Protein AF-A0A5C6NAR0-F1 (afdb_monomer)

Organism: NCBI:txid433684

Structure (mmCIF, N/CA/C/O backbone):
data_AF-A0A5C6NAR0-F1
#
_entry.id   AF-A0A5C6NAR0-F1
#
loop_
_atom_site.group_PDB
_atom_site.id
_atom_site.type_symbol
_atom_site.label_atom_id
_atom_site.label_alt_id
_atom_site.label_comp_id
_atom_site.label_asym_id
_atom_site.label_entity_id
_atom_site.label_seq_id
_atom_site.pdbx_PDB_ins_code
_atom_site.Cartn_x
_atom_site.Cartn_y
_atom_site.Cartn_z
_atom_site.occupancy
_atom_site.B_iso_or_equiv
_atom_site.auth_seq_id
_atom_site.auth_comp_id
_atom_site.auth_asym_id
_atom_site.auth_atom_id
_atom_site.pdbx_PDB_model_num
ATOM 1 N N . MET A 1 1 ? 21.795 -53.245 -82.144 1.00 38.12 1 MET A N 1
ATOM 2 C CA . MET A 1 1 ? 23.216 -53.017 -81.795 1.00 38.12 1 MET A CA 1
ATOM 3 C C . MET A 1 1 ? 23.321 -51.611 -81.223 1.00 38.12 1 MET A C 1
ATOM 5 O O . MET A 1 1 ? 22.926 -50.679 -81.897 1.00 38.12 1 MET A O 1
ATOM 9 N N . LEU A 1 2 ? 23.440 -51.500 -79.900 1.00 40.00 2 LEU A N 1
ATOM 10 C CA . LEU A 1 2 ? 24.690 -51.171 -79.191 1.00 40.00 2 LEU A CA 1
ATOM 11 C C . LEU A 1 2 ? 25.075 -49.679 -79.277 1.00 40.00 2 LEU A C 1
ATOM 13 O O . LEU A 1 2 ? 25.770 -49.249 -80.183 1.00 40.00 2 LEU A O 1
ATOM 17 N N . SER A 1 3 ? 24.548 -48.929 -78.308 1.00 35.56 3 SER A N 1
ATOM 18 C CA . SER A 1 3 ? 25.250 -48.131 -77.287 1.00 35.56 3 SER A CA 1
ATOM 19 C C . SER A 1 3 ? 26.591 -47.425 -77.583 1.00 35.56 3 SER A C 1
ATOM 21 O O . SER A 1 3 ? 27.567 -48.074 -77.941 1.00 35.56 3 SER A O 1
ATOM 23 N N . ARG A 1 4 ? 26.653 -46.175 -77.071 1.00 48.38 4 ARG A N 1
ATOM 24 C CA . ARG A 1 4 ? 27.818 -45.337 -76.666 1.00 48.38 4 ARG A CA 1
ATOM 25 C C . ARG A 1 4 ? 28.479 -44.569 -77.826 1.00 48.38 4 ARG A C 1
ATOM 27 O O . ARG A 1 4 ? 28.710 -45.122 -78.883 1.00 48.38 4 ARG A O 1
ATOM 34 N N . ILE A 1 5 ? 28.760 -43.268 -77.694 1.00 48.41 5 ILE A N 1
ATOM 35 C CA . ILE A 1 5 ? 29.792 -42.701 -76.806 1.00 48.41 5 ILE A CA 1
ATOM 36 C C . ILE A 1 5 ? 29.434 -41.271 -76.350 1.00 48.41 5 ILE A C 1
ATOM 38 O O . ILE A 1 5 ? 28.996 -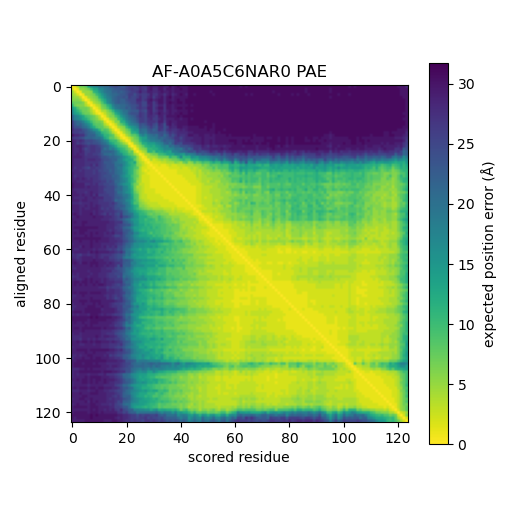40.434 -77.133 1.00 48.41 5 ILE A O 1
ATOM 42 N N . VAL A 1 6 ? 29.673 -41.026 -75.059 1.00 48.06 6 VAL A N 1
ATOM 43 C CA . VAL A 1 6 ? 29.753 -39.727 -74.374 1.00 48.06 6 VAL A CA 1
ATOM 44 C C . VAL A 1 6 ? 31.215 -39.281 -74.360 1.00 48.06 6 VAL A C 1
ATOM 46 O O . VAL A 1 6 ? 32.054 -40.070 -73.933 1.00 48.06 6 VAL A O 1
ATOM 49 N N . GLN A 1 7 ? 31.494 -38.029 -74.738 1.00 43.25 7 GLN A N 1
ATOM 50 C CA . GLN A 1 7 ? 32.606 -37.178 -74.263 1.00 43.25 7 GLN A CA 1
ATOM 51 C C . GLN A 1 7 ? 32.533 -35.843 -75.023 1.00 43.25 7 GLN A C 1
ATOM 53 O O . GLN A 1 7 ? 32.406 -35.854 -76.237 1.00 43.25 7 GLN A O 1
ATOM 58 N N . GLY A 1 8 ? 32.580 -34.655 -74.430 1.00 37.16 8 GLY A N 1
ATOM 59 C CA . GLY A 1 8 ? 32.756 -34.203 -73.054 1.00 37.16 8 GLY A CA 1
ATOM 60 C C . GLY A 1 8 ? 32.740 -32.663 -73.056 1.00 37.16 8 GLY A C 1
ATOM 61 O O . GLY A 1 8 ? 32.596 -32.074 -74.123 1.00 37.16 8 GLY A O 1
ATOM 62 N N . ALA A 1 9 ? 32.882 -32.046 -71.877 1.00 35.12 9 ALA A N 1
ATOM 63 C CA . ALA A 1 9 ? 33.539 -30.752 -71.612 1.00 35.12 9 ALA A CA 1
ATOM 64 C C . ALA A 1 9 ? 32.887 -30.021 -70.424 1.00 35.12 9 ALA A C 1
ATOM 66 O O . ALA A 1 9 ? 31.751 -29.569 -70.510 1.00 35.12 9 ALA A O 1
ATOM 67 N N . GLY A 1 10 ? 33.682 -29.827 -69.368 1.00 40.62 10 GLY A N 1
ATOM 68 C CA . GLY A 1 10 ? 33.624 -28.622 -68.539 1.00 40.62 10 GLY A CA 1
ATOM 69 C C . GLY 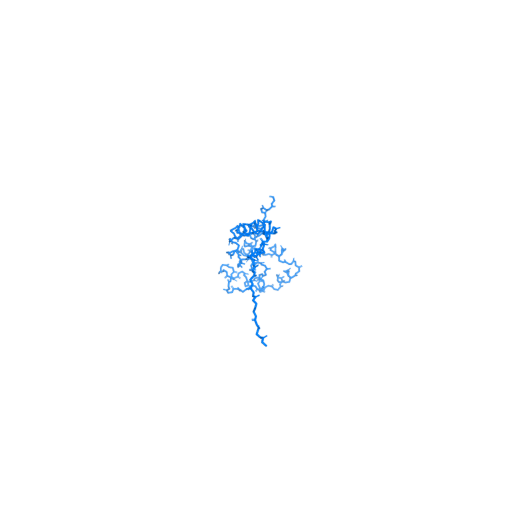A 1 10 ? 32.788 -28.694 -67.256 1.00 40.62 10 GLY A C 1
ATOM 70 O O . GLY A 1 10 ? 31.588 -28.942 -67.324 1.00 40.62 10 GLY A O 1
ATOM 71 N N . PRO A 1 11 ? 33.387 -28.422 -66.080 1.00 45.03 11 PRO A N 1
ATOM 72 C CA . PRO A 1 11 ? 32.651 -28.262 -64.837 1.00 45.03 11 PRO A CA 1
ATOM 73 C C . PRO A 1 11 ? 32.019 -26.868 -64.829 1.00 45.03 11 PRO A C 1
ATOM 75 O O . PRO A 1 11 ? 32.714 -25.883 -65.065 1.00 45.03 11 PRO A O 1
ATOM 78 N N . ASN A 1 12 ? 30.729 -26.758 -64.522 1.00 38.03 12 ASN A N 1
ATOM 79 C CA . ASN A 1 12 ? 30.177 -25.474 -64.106 1.00 38.03 12 ASN A CA 1
ATOM 80 C C . ASN A 1 12 ? 29.617 -25.625 -62.697 1.00 38.03 12 ASN A C 1
ATOM 82 O O . ASN A 1 12 ? 28.467 -25.996 -62.475 1.00 38.03 12 ASN A O 1
ATOM 86 N N . VAL A 1 13 ? 30.518 -25.408 -61.742 1.00 49.94 13 VAL A N 1
ATOM 87 C CA . VAL A 1 13 ? 30.183 -25.106 -60.357 1.00 49.94 13 VAL A CA 1
ATOM 88 C C . VAL A 1 13 ? 29.554 -23.719 -60.385 1.00 49.94 13 VAL A C 1
ATOM 90 O O . VAL A 1 13 ? 30.247 -22.714 -60.247 1.00 49.94 13 VAL A O 1
ATOM 93 N N . GLU A 1 14 ? 28.241 -23.646 -60.593 1.00 40.50 14 GLU A N 1
ATOM 94 C CA . GLU A 1 14 ? 27.509 -22.441 -60.222 1.00 40.50 14 GLU A CA 1
ATOM 95 C C . GLU A 1 14 ? 27.389 -22.455 -58.697 1.00 40.50 14 GLU A C 1
ATOM 97 O O . GLU A 1 14 ? 26.465 -23.005 -58.097 1.00 40.50 14 GLU A O 1
ATOM 102 N N . ALA A 1 15 ? 28.419 -21.899 -58.060 1.00 42.53 15 ALA A N 1
ATOM 103 C CA . ALA A 1 15 ? 28.358 -21.462 -56.684 1.00 42.53 15 ALA A CA 1
ATOM 104 C C . ALA A 1 15 ? 27.235 -20.424 -56.601 1.00 42.53 15 ALA A C 1
ATOM 106 O O . ALA A 1 15 ? 27.426 -19.250 -56.922 1.00 42.53 15 ALA A O 1
ATOM 107 N N . GLY A 1 16 ? 26.050 -20.884 -56.199 1.00 43.31 16 GLY A N 1
ATOM 108 C CA . GLY A 1 16 ? 24.954 -20.033 -55.776 1.00 43.31 16 GLY A CA 1
ATOM 109 C C . GLY A 1 16 ? 25.456 -19.156 -54.642 1.00 43.31 16 GLY A C 1
ATOM 110 O O . GLY A 1 16 ? 25.534 -19.577 -53.491 1.00 43.31 16 GLY A O 1
ATOM 111 N N . HIS A 1 17 ? 25.865 -17.952 -55.021 1.00 44.09 17 HIS A N 1
ATOM 112 C CA . HIS A 1 17 ? 26.236 -16.844 -54.172 1.00 44.09 17 HIS A CA 1
ATOM 113 C C . HIS A 1 17 ? 25.198 -16.726 -53.053 1.00 44.09 17 HIS A C 1
ATOM 115 O O . HIS A 1 17 ? 24.074 -16.273 -53.284 1.00 44.09 17 HIS A O 1
ATOM 121 N N . ILE A 1 18 ? 25.561 -17.161 -51.840 1.00 57.88 18 ILE A N 1
ATOM 122 C CA . ILE A 1 18 ? 24.812 -16.817 -50.636 1.00 57.88 18 ILE A CA 1
ATOM 123 C C . ILE A 1 18 ? 24.910 -15.300 -50.550 1.00 57.88 18 ILE A C 1
ATOM 125 O O . ILE A 1 18 ? 25.921 -14.750 -50.116 1.00 57.88 18 ILE A O 1
ATOM 129 N N . ARG A 1 19 ? 23.872 -14.623 -51.047 1.00 46.16 19 ARG A N 1
ATOM 130 C CA . ARG A 1 19 ? 23.691 -13.190 -50.855 1.00 46.16 19 ARG A CA 1
ATOM 131 C C . ARG A 1 19 ? 23.813 -12.961 -49.351 1.00 46.16 19 ARG A C 1
ATOM 133 O O . ARG A 1 19 ? 23.020 -13.551 -48.612 1.00 46.16 19 ARG A O 1
ATOM 140 N N . PRO A 1 20 ? 24.773 -12.156 -48.870 1.00 48.16 20 PRO A N 1
ATOM 141 C CA . PRO A 1 20 ? 24.780 -11.818 -47.467 1.00 48.16 20 PRO A CA 1
ATOM 142 C C . PRO A 1 20 ? 23.467 -11.089 -47.217 1.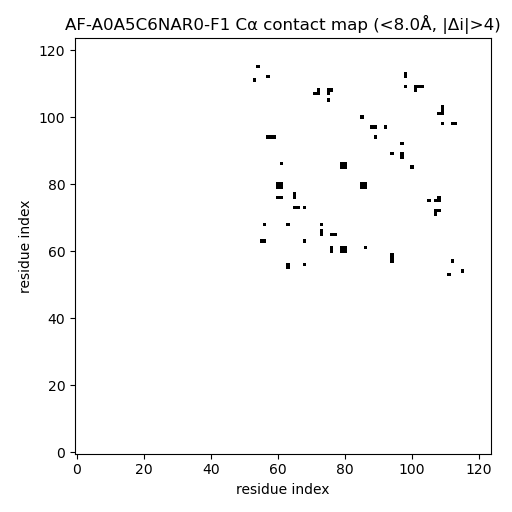00 48.16 20 PRO A C 1
ATOM 144 O O . PRO A 1 20 ? 23.106 -10.151 -47.932 1.00 48.16 20 PRO A O 1
ATOM 147 N N . THR A 1 21 ? 22.708 -11.582 -46.249 1.00 55.34 21 THR A N 1
ATOM 148 C CA . THR A 1 21 ? 21.499 -10.949 -45.743 1.00 55.34 21 THR A CA 1
ATOM 149 C C . THR A 1 21 ? 21.884 -9.574 -45.195 1.00 55.34 21 THR A C 1
ATOM 151 O O . THR A 1 21 ? 22.118 -9.405 -44.001 1.00 55.34 21 THR A O 1
ATOM 154 N N . VAL A 1 22 ? 21.959 -8.563 -46.066 1.00 55.25 22 VAL A N 1
ATOM 155 C CA . VAL A 1 22 ? 22.117 -7.144 -45.716 1.00 55.25 22 VAL A CA 1
ATOM 156 C C . VAL A 1 22 ? 20.774 -6.654 -45.178 1.00 55.25 22 VAL A C 1
ATOM 158 O O . VAL A 1 22 ? 20.091 -5.845 -45.789 1.00 55.25 22 VAL A O 1
ATOM 161 N N . ARG A 1 23 ? 20.332 -7.236 -44.062 1.00 54.66 23 ARG A N 1
ATOM 162 C CA . ARG A 1 23 ? 19.220 -6.746 -43.237 1.00 54.66 23 ARG A CA 1
ATOM 163 C C . ARG A 1 23 ? 19.368 -7.074 -41.743 1.00 54.66 23 ARG A C 1
ATOM 165 O O . ARG A 1 23 ? 18.498 -6.665 -40.988 1.00 54.66 23 ARG A O 1
ATOM 172 N N . SER A 1 24 ? 20.441 -7.731 -41.279 1.00 56.47 24 SER A N 1
ATOM 173 C CA . SER A 1 24 ? 20.597 -8.030 -39.839 1.00 56.47 24 SER A CA 1
ATOM 174 C C . SER A 1 24 ? 21.370 -6.980 -39.033 1.00 56.47 24 SER A C 1
ATOM 176 O O . SER A 1 24 ? 21.128 -6.877 -37.837 1.00 56.47 24 SER A O 1
ATOM 178 N N . LEU A 1 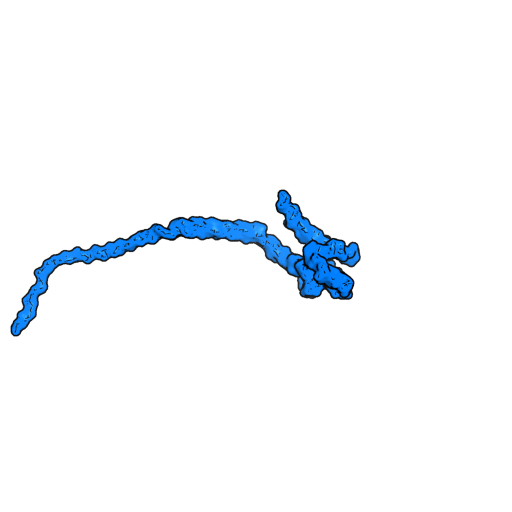25 ? 22.241 -6.168 -39.652 1.00 54.25 25 LEU A N 1
ATOM 179 C CA . LEU A 1 25 ? 23.167 -5.298 -38.904 1.00 54.25 25 LEU A CA 1
ATOM 180 C C . LEU A 1 25 ? 22.462 -4.174 -38.121 1.00 54.25 25 LEU A C 1
ATOM 182 O O . LEU A 1 25 ? 22.903 -3.781 -37.046 1.00 54.25 25 LEU A O 1
ATOM 186 N N . GLY A 1 26 ? 21.344 -3.663 -38.650 1.00 61.97 26 GLY A N 1
ATOM 187 C CA . GLY A 1 26 ? 20.535 -2.663 -37.950 1.00 61.97 26 GLY A CA 1
ATOM 188 C C . GLY A 1 26 ? 19.825 -3.266 -36.739 1.00 61.97 26 GLY A C 1
ATOM 189 O O . GLY A 1 26 ? 19.883 -2.720 -35.643 1.00 61.97 26 GLY A O 1
ATOM 190 N N . THR A 1 27 ? 19.200 -4.429 -36.922 1.00 72.62 27 THR A N 1
ATOM 191 C CA . THR A 1 27 ? 18.419 -5.115 -35.888 1.00 72.62 27 THR A CA 1
ATOM 192 C C . THR A 1 27 ? 19.290 -5.609 -34.733 1.00 72.62 27 THR A C 1
ATOM 194 O O . THR A 1 27 ? 18.855 -5.540 -33.586 1.00 72.62 27 THR A O 1
ATOM 197 N N . THR A 1 28 ? 20.527 -6.044 -35.001 1.00 81.56 28 THR A N 1
ATOM 198 C CA . THR A 1 28 ? 21.473 -6.45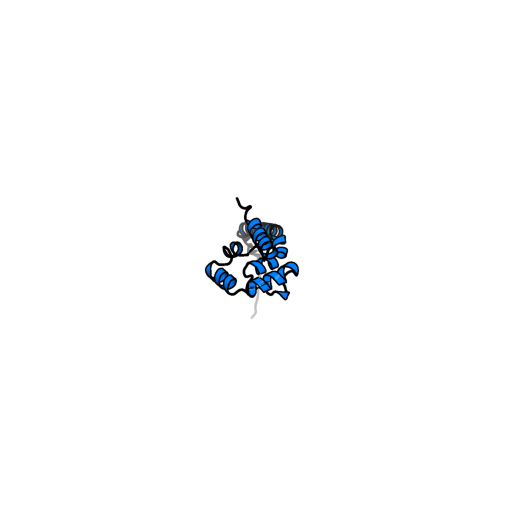9 -33.951 1.00 81.56 28 THR A CA 1
ATOM 199 C C . THR A 1 28 ? 21.910 -5.284 -33.081 1.00 81.56 28 THR A C 1
ATOM 201 O O . THR A 1 28 ? 21.878 -5.400 -31.862 1.00 81.56 28 THR A O 1
ATOM 204 N N . ALA A 1 29 ? 22.203 -4.121 -33.671 1.00 86.88 29 ALA A N 1
ATOM 205 C CA . ALA A 1 29 ? 22.583 -2.929 -32.909 1.00 86.88 29 ALA A CA 1
ATOM 206 C C . ALA A 1 29 ? 21.437 -2.398 -32.021 1.00 86.88 29 ALA A C 1
ATOM 208 O O . ALA A 1 29 ? 21.671 -1.903 -30.918 1.00 86.88 29 ALA A O 1
ATOM 209 N N . PHE A 1 30 ? 20.182 -2.496 -32.476 1.00 91.00 30 PHE A N 1
ATOM 210 C CA . PHE A 1 30 ? 19.026 -2.178 -31.629 1.00 91.00 30 PHE A CA 1
ATOM 211 C C . PHE A 1 30 ? 18.834 -3.206 -30.511 1.00 91.00 30 PHE A C 1
ATOM 213 O O . PHE A 1 30 ? 18.566 -2.811 -29.378 1.00 91.00 30 PHE A O 1
ATOM 220 N N . ALA A 1 31 ? 19.004 -4.498 -30.803 1.00 94.12 31 ALA A N 1
ATOM 221 C CA . ALA A 1 31 ? 18.925 -5.553 -29.797 1.00 94.12 31 ALA A CA 1
ATOM 222 C C . ALA A 1 31 ? 19.982 -5.366 -28.697 1.00 94.12 31 ALA A C 1
ATOM 224 O O . ALA A 1 31 ? 19.647 -5.429 -27.519 1.00 94.12 31 ALA A O 1
ATOM 225 N N . GLU A 1 32 ? 21.222 -5.033 -29.064 1.00 95.00 32 GLU A N 1
ATOM 226 C CA . GLU A 1 32 ? 22.295 -4.717 -28.112 1.00 95.00 32 GLU A CA 1
ATOM 227 C C . GLU A 1 32 ? 21.922 -3.543 -27.200 1.00 95.00 32 GLU A C 1
ATOM 229 O O . GLU A 1 32 ? 22.041 -3.641 -25.979 1.00 95.00 32 GLU A O 1
ATOM 234 N N . LYS A 1 33 ? 21.398 -2.449 -27.769 1.00 95.44 33 LYS A N 1
ATOM 235 C CA . LYS A 1 33 ? 20.941 -1.293 -26.981 1.00 95.44 33 LYS A CA 1
ATOM 236 C C . LYS A 1 33 ? 19.799 -1.648 -26.031 1.00 95.44 33 LYS A C 1
ATOM 238 O O . LYS A 1 33 ? 19.786 -1.158 -24.906 1.00 95.44 33 LYS A O 1
ATOM 243 N N . LEU A 1 34 ? 18.859 -2.493 -26.458 1.00 96.25 34 LEU A N 1
ATOM 244 C CA . LEU A 1 34 ? 17.776 -2.976 -25.597 1.00 96.25 34 LEU A CA 1
ATOM 245 C C . LEU A 1 34 ? 18.301 -3.870 -24.470 1.00 96.25 34 LEU A C 1
ATOM 247 O O . LEU A 1 34 ? 17.828 -3.744 -23.346 1.00 96.25 34 LEU A O 1
ATOM 251 N N . CYS A 1 35 ? 19.291 -4.725 -24.736 1.00 96.44 35 CYS A N 1
ATOM 252 C CA . CYS A 1 35 ? 19.922 -5.549 -23.706 1.00 96.44 35 CYS A CA 1
ATOM 253 C C . CYS A 1 35 ? 20.642 -4.697 -22.657 1.00 96.44 35 CYS A C 1
ATOM 255 O O . CYS A 1 35 ? 20.450 -4.932 -21.467 1.00 96.44 35 CYS A O 1
ATOM 257 N N . ILE A 1 36 ? 21.411 -3.690 -23.087 1.00 96.94 36 ILE A N 1
ATOM 258 C CA . ILE A 1 36 ? 22.080 -2.748 -22.176 1.00 96.94 36 ILE A CA 1
ATOM 259 C C . ILE A 1 36 ? 21.039 -1.985 -21.354 1.00 96.94 36 ILE A C 1
ATOM 261 O O . ILE A 1 36 ? 21.138 -1.910 -20.134 1.00 96.94 36 ILE A O 1
ATOM 265 N N . LEU A 1 37 ? 19.999 -1.455 -22.004 1.00 96.56 37 LEU A N 1
ATOM 266 C CA . LEU A 1 37 ? 18.930 -0.748 -21.306 1.00 96.56 37 LEU A CA 1
ATOM 267 C C . LEU A 1 37 ? 18.249 -1.650 -20.270 1.00 96.56 37 LEU A C 1
ATOM 269 O O . LEU A 1 37 ? 18.025 -1.227 -19.141 1.00 96.56 37 LEU A O 1
ATOM 273 N N . HIS A 1 38 ? 17.958 -2.897 -20.635 1.00 95.94 38 HIS A N 1
ATOM 274 C CA . HIS A 1 38 ? 17.378 -3.872 -19.722 1.00 95.94 38 HIS A CA 1
ATOM 275 C C . HIS A 1 38 ? 18.296 -4.127 -18.523 1.00 95.94 38 HIS A C 1
ATOM 277 O O . HIS A 1 38 ? 17.819 -4.069 -17.395 1.00 95.94 38 HIS A O 1
ATOM 283 N N . SER A 1 39 ? 19.598 -4.361 -18.730 1.00 96.25 39 SER A N 1
ATOM 284 C CA . SER A 1 39 ? 20.531 -4.589 -17.618 1.00 96.25 39 SER A CA 1
ATOM 285 C C . SER A 1 39 ? 20.648 -3.381 -16.693 1.00 96.25 39 SER A C 1
ATOM 287 O O . SER A 1 39 ? 20.615 -3.552 -15.477 1.00 96.25 39 SER A O 1
ATOM 289 N N . GLU A 1 40 ? 20.713 -2.170 -17.250 1.00 96.38 40 GLU A N 1
ATOM 290 C CA . GLU A 1 40 ? 20.753 -0.927 -16.470 1.00 96.38 40 GLU A CA 1
ATOM 291 C C . GLU A 1 40 ? 19.479 -0.754 -15.631 1.00 96.38 40 GLU A C 1
ATOM 293 O O . GLU A 1 40 ? 19.553 -0.409 -14.453 1.00 96.38 40 GLU A O 1
ATOM 298 N N . PHE A 1 41 ? 18.302 -1.050 -16.196 1.00 92.81 41 PHE A N 1
ATOM 299 C CA . PHE A 1 41 ? 17.042 -1.042 -15.448 1.00 92.81 41 PHE A CA 1
ATOM 300 C C . PHE A 1 41 ? 17.032 -2.114 -14.356 1.00 92.81 41 PHE A C 1
ATOM 302 O O . PHE A 1 41 ? 16.766 -1.798 -13.200 1.00 92.81 41 PHE A O 1
ATOM 309 N N . THR A 1 42 ? 17.354 -3.366 -14.682 1.00 92.62 42 THR A N 1
ATOM 310 C CA . THR A 1 42 ? 17.386 -4.450 -13.691 1.00 92.62 42 THR A CA 1
ATOM 311 C C . THR A 1 42 ? 18.322 -4.116 -12.534 1.00 92.62 42 THR A C 1
ATOM 313 O O . THR A 1 42 ? 17.941 -4.291 -11.382 1.00 92.62 42 THR A O 1
ATOM 316 N N . GLN A 1 43 ? 19.512 -3.582 -12.815 1.00 92.12 43 GLN A N 1
ATOM 317 C CA . GLN A 1 43 ? 20.461 -3.182 -11.780 1.00 92.12 43 GLN A CA 1
ATOM 318 C C . GLN A 1 43 ? 19.941 -1.998 -10.958 1.00 92.12 43 GLN A C 1
ATOM 320 O O . GLN A 1 43 ? 19.986 -2.037 -9.731 1.00 92.12 43 GLN A O 1
ATOM 325 N N . ARG A 1 44 ? 19.430 -0.950 -11.613 1.00 88.88 44 ARG A N 1
ATOM 326 C CA . ARG A 1 44 ? 18.933 0.255 -10.935 1.00 88.88 44 ARG A CA 1
ATOM 327 C C . ARG A 1 44 ? 17.725 -0.021 -10.041 1.00 88.88 44 ARG A C 1
ATOM 329 O O . ARG A 1 44 ? 17.550 0.665 -9.039 1.00 88.88 44 ARG A O 1
ATOM 336 N N . PHE A 1 45 ? 16.899 -0.994 -10.411 1.00 85.31 45 PHE A N 1
ATOM 337 C CA . PHE A 1 45 ? 15.689 -1.364 -9.682 1.00 85.31 45 PHE A CA 1
ATOM 338 C C . PHE A 1 45 ? 15.847 -2.658 -8.871 1.00 85.31 45 PHE A C 1
ATOM 340 O O . PHE A 1 45 ? 14.856 -3.146 -8.342 1.00 85.31 45 PHE A O 1
ATOM 347 N N . ALA A 1 46 ? 17.060 -3.199 -8.712 1.00 86.94 46 ALA A N 1
ATOM 348 C CA . ALA A 1 46 ? 17.286 -4.436 -7.956 1.00 86.94 46 ALA A CA 1
ATOM 349 C C . ALA A 1 46 ? 16.792 -4.336 -6.499 1.00 86.94 46 ALA A C 1
ATOM 351 O O . ALA A 1 46 ? 16.225 -5.283 -5.958 1.00 86.94 46 ALA A O 1
ATOM 352 N N . ASP A 1 47 ? 16.914 -3.157 -5.884 1.00 83.31 47 ASP A N 1
ATOM 353 C CA . ASP A 1 47 ? 16.444 -2.921 -4.516 1.00 83.31 47 ASP A CA 1
ATOM 354 C C . ASP A 1 47 ? 14.910 -2.973 -4.388 1.00 83.31 47 ASP A C 1
ATOM 356 O O . ASP A 1 47 ? 14.394 -3.172 -3.286 1.00 83.31 47 ASP A O 1
ATOM 360 N N . PHE A 1 48 ? 14.152 -2.844 -5.489 1.00 81.69 48 PHE A N 1
ATOM 361 C CA . PHE A 1 48 ? 12.687 -2.945 -5.453 1.00 81.69 48 PHE A CA 1
ATOM 362 C C . PHE A 1 48 ? 12.214 -4.345 -5.075 1.00 81.69 48 PHE A C 1
ATOM 364 O O . PHE A 1 48 ? 11.155 -4.464 -4.460 1.00 81.69 48 PHE A O 1
ATOM 371 N N . ASP A 1 49 ? 12.999 -5.386 -5.362 1.00 81.94 49 ASP A N 1
ATOM 372 C CA . ASP A 1 49 ? 12.668 -6.744 -4.929 1.00 81.94 49 ASP A CA 1
ATOM 373 C C . ASP A 1 49 ? 12.657 -6.849 -3.398 1.00 81.94 49 ASP A C 1
ATOM 375 O O . ASP A 1 49 ? 11.784 -7.502 -2.826 1.00 81.94 49 ASP A O 1
ATOM 379 N N . ILE A 1 50 ? 13.553 -6.125 -2.720 1.00 81.50 50 ILE A N 1
ATOM 380 C CA . ILE A 1 50 ? 13.599 -6.047 -1.252 1.00 81.50 50 ILE A CA 1
ATOM 381 C C . ILE A 1 50 ? 12.378 -5.283 -0.716 1.00 81.50 50 ILE A C 1
ATOM 383 O O . ILE A 1 50 ? 11.846 -5.610 0.344 1.00 81.50 50 ILE A O 1
ATOM 387 N N . GLN A 1 51 ? 11.909 -4.273 -1.453 1.00 82.25 51 GLN A N 1
ATOM 388 C CA . GLN A 1 51 ? 10.762 -3.448 -1.063 1.00 82.25 51 GLN A CA 1
ATOM 389 C C . GLN A 1 51 ? 9.408 -4.053 -1.457 1.00 82.25 51 GLN A C 1
ATOM 391 O O . GLN A 1 51 ? 8.367 -3.568 -1.014 1.00 82.25 51 GLN A O 1
ATOM 396 N N . LYS A 1 52 ? 9.391 -5.112 -2.272 1.00 82.62 52 LYS A N 1
ATOM 397 C CA . LYS A 1 52 ? 8.175 -5.676 -2.865 1.00 82.62 52 LYS A CA 1
ATOM 398 C C . LYS A 1 52 ? 7.115 -6.055 -1.834 1.00 82.62 52 LYS A C 1
ATOM 400 O O . LYS A 1 52 ? 5.960 -5.674 -1.988 1.00 82.62 52 LYS A O 1
ATOM 405 N N . SER A 1 53 ? 7.509 -6.726 -0.756 1.00 80.69 53 SER A N 1
ATOM 406 C CA . SER A 1 53 ? 6.586 -7.108 0.321 1.00 80.69 53 SER A CA 1
ATOM 407 C C . SER A 1 53 ? 5.971 -5.892 1.025 1.00 80.69 53 SER A C 1
ATOM 409 O O . SER A 1 53 ? 4.791 -5.908 1.372 1.00 80.69 53 SER A O 1
ATOM 411 N N . ARG A 1 54 ? 6.736 -4.802 1.181 1.00 82.50 54 ARG A N 1
ATOM 412 C CA . ARG A 1 54 ? 6.234 -3.523 1.715 1.00 82.50 54 ARG A CA 1
ATOM 413 C C . ARG A 1 54 ? 5.253 -2.870 0.743 1.00 82.50 54 ARG A C 1
ATOM 415 O O . ARG A 1 54 ? 4.220 -2.361 1.175 1.00 82.50 54 ARG A O 1
ATOM 422 N N . PHE A 1 55 ? 5.548 -2.918 -0.561 1.00 83.56 55 PHE A N 1
ATOM 423 C CA . PHE A 1 55 ? 4.642 -2.433 -1.603 1.00 83.56 55 PHE A CA 1
ATOM 424 C C . PHE A 1 55 ? 3.317 -3.182 -1.594 1.00 83.56 55 PHE A C 1
ATOM 426 O O . PHE A 1 55 ? 2.265 -2.551 -1.545 1.00 83.56 55 PHE A O 1
ATOM 433 N N . GLU A 1 56 ? 3.356 -4.509 -1.587 1.00 84.75 56 GLU A N 1
ATOM 434 C CA . GLU A 1 56 ? 2.163 -5.357 -1.559 1.00 84.75 56 GLU A CA 1
ATOM 435 C C . GLU A 1 56 ? 1.296 -5.072 -0.324 1.00 84.75 56 GLU A C 1
ATOM 437 O O . GLU A 1 56 ? 0.086 -4.877 -0.458 1.00 84.75 56 GLU A O 1
ATOM 442 N N . LEU A 1 57 ? 1.921 -4.942 0.853 1.00 87.25 57 LEU A N 1
ATOM 443 C CA . LEU A 1 57 ? 1.233 -4.620 2.104 1.00 87.25 57 LEU A CA 1
ATOM 444 C C . LEU A 1 57 ? 0.460 -3.298 2.021 1.00 87.25 57 LEU A C 1
ATOM 446 O O . LEU A 1 57 ? -0.722 -3.242 2.347 1.00 87.25 57 LEU A O 1
ATOM 450 N N . LEU A 1 58 ? 1.124 -2.225 1.596 1.00 83.44 58 LEU A N 1
ATOM 451 C CA . LEU A 1 58 ? 0.534 -0.884 1.593 1.00 83.44 58 LEU A CA 1
ATOM 452 C C . LEU A 1 58 ? -0.356 -0.619 0.372 1.00 83.44 58 LEU A C 1
ATOM 454 O O . LEU A 1 58 ? -1.200 0.275 0.421 1.00 83.44 58 LEU A O 1
ATOM 458 N N . SER A 1 59 ? -0.232 -1.421 -0.690 1.00 85.69 59 SER A N 1
ATOM 459 C CA . SER A 1 59 ? -1.156 -1.390 -1.831 1.00 85.69 59 SER A CA 1
ATOM 460 C C . SER A 1 59 ? -2.579 -1.719 -1.384 1.00 85.69 59 SER A C 1
ATOM 462 O O . SER A 1 59 ? -3.528 -1.023 -1.750 1.00 85.69 59 SER A O 1
ATOM 464 N N . ASN A 1 60 ? -2.729 -2.765 -0.566 1.00 91.38 60 ASN A N 1
ATOM 465 C CA . ASN A 1 60 ? -4.005 -3.147 0.024 1.00 91.38 60 ASN A CA 1
ATOM 466 C C . ASN A 1 60 ? -3.815 -3.692 1.449 1.00 91.38 60 ASN A C 1
ATOM 468 O O . ASN A 1 60 ? -3.795 -4.909 1.655 1.00 91.38 60 ASN A O 1
ATOM 472 N N . PRO A 1 61 ? -3.755 -2.804 2.454 1.00 91.88 61 PRO A N 1
ATOM 473 C CA . PRO A 1 61 ? -3.505 -3.219 3.828 1.00 91.88 61 PRO A CA 1
ATOM 474 C C . PRO A 1 61 ? -4.688 -3.983 4.443 1.00 91.88 61 PRO A C 1
ATOM 476 O O . PRO A 1 61 ? -4.522 -4.653 5.460 1.00 91.88 61 PRO A O 1
ATOM 479 N N . PHE A 1 62 ? -5.866 -3.943 3.806 1.00 94.12 62 PHE A N 1
ATOM 480 C CA . PHE A 1 62 ? -7.053 -4.693 4.225 1.00 94.12 62 PHE A CA 1
ATOM 481 C C . PHE A 1 62 ? -7.101 -6.132 3.702 1.00 94.12 62 PHE A C 1
ATOM 483 O O . PHE A 1 62 ? -7.831 -6.944 4.258 1.00 94.12 62 PHE A O 1
ATOM 490 N N . ALA A 1 63 ? -6.349 -6.453 2.646 1.00 93.06 63 ALA A N 1
ATOM 491 C CA . ALA A 1 63 ? -6.210 -7.819 2.129 1.00 93.06 63 ALA A CA 1
ATOM 492 C C . ALA A 1 63 ? -4.859 -8.458 2.489 1.00 93.06 63 ALA A C 1
ATOM 494 O O . ALA A 1 63 ? -4.587 -9.589 2.093 1.00 93.06 63 ALA A O 1
ATOM 495 N N . ALA A 1 64 ? -4.004 -7.732 3.209 1.00 91.94 64 ALA A N 1
ATOM 496 C CA . ALA A 1 64 ? -2.695 -8.207 3.616 1.00 91.94 64 ALA A CA 1
ATOM 497 C C . ALA A 1 64 ? -2.784 -9.391 4.590 1.00 91.94 64 ALA A C 1
ATOM 499 O O . ALA A 1 64 ? -3.522 -9.352 5.576 1.00 91.94 64 ALA A O 1
ATOM 500 N N . GLU A 1 65 ? -1.958 -10.411 4.357 1.00 93.12 65 GLU A N 1
ATOM 501 C CA . GLU A 1 65 ? -1.780 -11.521 5.291 1.00 93.12 65 GLU A CA 1
ATOM 502 C C . GLU A 1 65 ? -0.966 -11.063 6.508 1.00 93.12 65 GLU A C 1
ATOM 504 O O . GLU A 1 65 ? 0.253 -10.899 6.425 1.00 93.12 65 GLU A O 1
ATOM 509 N N . VAL A 1 66 ? -1.637 -10.883 7.648 1.00 92.75 66 VAL A N 1
ATOM 510 C CA . VAL A 1 66 ? -1.018 -10.413 8.901 1.00 92.75 66 VAL A CA 1
ATOM 511 C C . VAL A 1 66 ? 0.182 -11.278 9.302 1.00 92.75 66 VAL A C 1
ATOM 513 O O . VAL A 1 66 ? 1.234 -10.742 9.630 1.00 92.75 66 VAL A O 1
ATOM 516 N N . GLU A 1 67 ? 0.071 -12.602 9.192 1.00 92.50 67 GLU A N 1
ATOM 517 C CA . GLU A 1 67 ? 1.132 -13.549 9.577 1.00 92.50 67 GLU A CA 1
ATOM 518 C C . GLU A 1 67 ? 2.427 -13.391 8.763 1.00 92.50 67 GLU A C 1
ATOM 520 O O . GLU A 1 67 ? 3.513 -13.724 9.235 1.00 92.50 67 GLU A O 1
ATOM 525 N N . LYS A 1 68 ? 2.328 -12.874 7.531 1.00 89.75 68 LYS A N 1
ATOM 526 C CA . LYS A 1 68 ? 3.480 -12.635 6.649 1.00 89.75 68 LYS A CA 1
ATOM 527 C C . LYS A 1 68 ? 4.065 -11.233 6.806 1.00 89.75 68 LYS A C 1
ATOM 529 O O . LYS A 1 68 ? 5.130 -10.955 6.253 1.00 89.75 68 LYS A O 1
ATOM 534 N N . ALA A 1 69 ? 3.386 -10.343 7.526 1.00 89.69 69 ALA A N 1
ATOM 535 C CA . ALA A 1 69 ? 3.862 -8.991 7.750 1.00 89.69 69 ALA A CA 1
ATOM 536 C C . ALA A 1 69 ? 4.984 -8.956 8.809 1.00 89.69 69 ALA A C 1
ATOM 538 O O . ALA A 1 69 ? 5.012 -9.798 9.714 1.00 89.69 69 ALA A O 1
ATOM 539 N N . PRO A 1 70 ? 5.885 -7.957 8.749 1.00 90.06 70 PRO A N 1
AT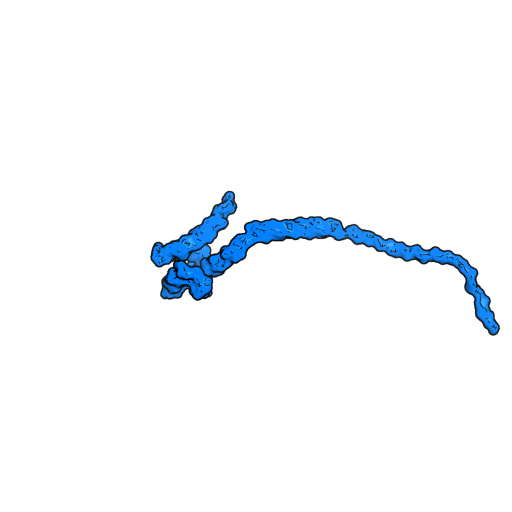OM 540 C CA . PRO A 1 70 ? 6.855 -7.692 9.808 1.00 90.06 70 PRO A CA 1
ATOM 541 C C . PRO A 1 70 ? 6.196 -7.612 11.190 1.00 90.06 70 PRO A C 1
ATOM 543 O O . PRO A 1 70 ? 5.157 -6.971 11.348 1.00 90.06 70 PRO A O 1
ATOM 546 N N . THR A 1 71 ? 6.810 -8.220 12.209 1.00 91.31 71 THR A N 1
ATOM 547 C CA . THR A 1 71 ? 6.236 -8.332 13.565 1.00 91.31 71 THR A CA 1
ATOM 548 C C . THR A 1 71 ? 5.839 -6.984 14.172 1.00 91.31 71 THR A C 1
ATOM 550 O O . THR A 1 71 ? 4.820 -6.893 14.851 1.00 91.31 71 THR A O 1
ATOM 553 N N . ASN A 1 72 ? 6.596 -5.917 13.895 1.00 91.00 72 ASN A N 1
ATOM 554 C CA . ASN A 1 72 ? 6.285 -4.563 14.365 1.00 91.00 72 ASN A CA 1
ATOM 555 C C . ASN A 1 72 ? 5.008 -3.970 13.741 1.00 91.00 72 ASN A C 1
ATOM 557 O O . ASN A 1 72 ? 4.456 -3.028 14.299 1.00 91.00 72 ASN A O 1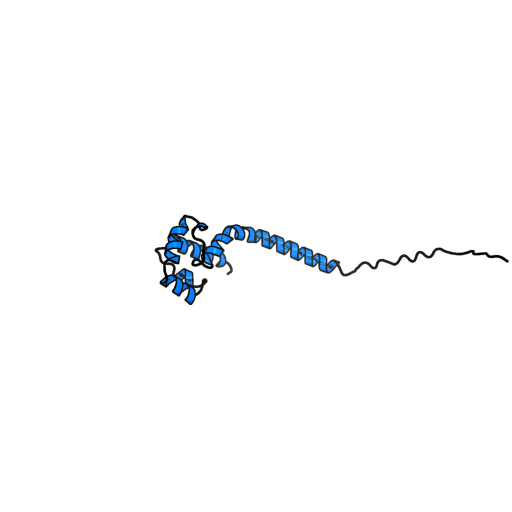
ATOM 561 N N . LEU A 1 73 ? 4.534 -4.511 12.615 1.00 92.25 73 LEU A N 1
ATOM 562 C CA . LEU A 1 73 ? 3.332 -4.056 11.913 1.00 92.25 73 LEU A CA 1
ATOM 563 C C . LEU A 1 73 ? 2.103 -4.919 12.201 1.00 92.25 73 LEU A C 1
ATOM 565 O O . LEU A 1 73 ? 0.988 -4.434 12.034 1.00 92.25 73 LEU A O 1
ATOM 569 N N . GLN A 1 74 ? 2.273 -6.168 12.646 1.00 94.69 74 GLN A N 1
ATOM 570 C CA . GLN A 1 74 ? 1.164 -7.123 12.780 1.00 94.69 74 GLN A CA 1
ATOM 571 C C . GLN A 1 74 ? 0.030 -6.602 13.672 1.00 94.69 74 GLN A C 1
ATOM 573 O O . GLN A 1 74 ? -1.132 -6.643 13.277 1.00 94.69 74 GLN A O 1
ATOM 578 N N . MET A 1 75 ? 0.353 -6.038 14.840 1.00 95.94 75 MET A N 1
ATOM 579 C CA . MET A 1 75 ? -0.665 -5.499 15.752 1.00 95.94 75 MET A CA 1
ATOM 580 C C . MET A 1 75 ? -1.417 -4.297 15.172 1.00 95.94 75 MET A C 1
ATOM 582 O O . MET A 1 75 ? -2.629 -4.177 15.358 1.00 95.94 75 MET A O 1
ATOM 586 N N . GLU A 1 76 ? -0.719 -3.410 14.462 1.00 95.81 76 GLU A N 1
ATOM 587 C CA . GLU A 1 76 ? -1.354 -2.260 13.816 1.00 95.81 76 GLU A CA 1
ATOM 588 C C . GLU A 1 76 ? -2.196 -2.687 12.611 1.00 95.81 76 GLU A C 1
ATOM 590 O O . GLU A 1 76 ? -3.283 -2.151 12.414 1.00 95.81 76 GLU A O 1
ATOM 595 N N . LEU A 1 77 ? -1.750 -3.696 11.857 1.00 94.81 77 LEU A N 1
ATOM 596 C CA . LEU A 1 77 ? -2.512 -4.290 10.759 1.00 94.81 77 LEU A CA 1
ATOM 597 C C . LEU A 1 77 ? -3.793 -4.954 11.250 1.00 94.81 77 LEU A C 1
ATOM 599 O O . LEU A 1 77 ? -4.843 -4.710 10.665 1.00 94.81 77 LEU A O 1
ATOM 603 N N . ILE A 1 78 ? -3.744 -5.729 12.337 1.00 95.25 78 ILE A N 1
ATOM 604 C CA . ILE A 1 78 ? -4.950 -6.313 12.944 1.00 95.25 78 ILE A CA 1
ATOM 605 C C . ILE A 1 78 ? -5.928 -5.199 13.308 1.00 95.25 78 ILE A C 1
ATOM 607 O O . ILE A 1 78 ? -7.093 -5.229 12.921 1.00 95.25 78 ILE A O 1
ATOM 611 N N . LYS A 1 79 ? -5.444 -4.172 14.010 1.00 95.38 79 LYS A N 1
ATOM 612 C CA . LYS A 1 79 ? -6.272 -3.034 14.411 1.00 95.38 79 LYS A CA 1
ATOM 613 C C . LYS A 1 79 ? -6.890 -2.308 13.212 1.00 95.38 79 LYS A C 1
ATOM 615 O O . LYS A 1 79 ? -8.065 -1.947 13.267 1.00 95.38 79 LYS A O 1
ATOM 620 N N . LEU A 1 80 ? -6.113 -2.101 12.151 1.00 95.19 80 LEU A N 1
ATOM 621 C CA . LEU A 1 80 ? -6.575 -1.500 10.905 1.00 95.19 80 LEU A CA 1
ATOM 622 C C . LEU A 1 80 ? -7.667 -2.359 10.251 1.00 95.19 80 LEU A C 1
ATOM 624 O O . LEU A 1 80 ? -8.735 -1.843 9.924 1.00 95.19 80 LEU A O 1
ATOM 628 N N . GLN A 1 81 ? -7.412 -3.660 10.093 1.00 95.38 81 GLN A N 1
ATOM 629 C CA . GLN A 1 81 ? -8.306 -4.614 9.432 1.00 95.38 81 GLN A CA 1
ATOM 630 C C . GLN A 1 81 ? -9.603 -4.855 10.213 1.00 95.38 81 GLN A C 1
ATOM 632 O O . GLN A 1 81 ? -10.642 -5.087 9.603 1.00 95.38 81 GLN A O 1
ATOM 637 N N . CYS A 1 82 ? -9.580 -4.734 11.543 1.00 95.81 82 CYS A N 1
ATOM 638 C CA . CYS A 1 82 ? -10.772 -4.832 12.389 1.00 95.81 82 CYS A CA 1
ATOM 639 C C . CYS A 1 82 ? -11.667 -3.578 12.364 1.00 95.81 82 CYS A C 1
ATOM 641 O O . CYS A 1 82 ? -12.686 -3.550 13.054 1.00 95.81 82 CYS A O 1
ATOM 643 N N . SER A 1 83 ? -11.301 -2.520 11.633 1.00 95.69 83 SER A N 1
ATOM 644 C CA . SER A 1 83 ? -12.068 -1.274 11.594 1.00 95.69 83 SER A CA 1
ATOM 645 C C . SER A 1 83 ? -12.899 -1.146 10.316 1.00 95.69 83 SER A C 1
ATOM 647 O O . SER A 1 83 ? -12.400 -0.716 9.274 1.00 95.69 83 SER A O 1
ATOM 649 N N . ASP A 1 84 ? -14.205 -1.399 10.421 1.00 95.88 84 ASP A N 1
ATOM 650 C CA . ASP A 1 84 ? -15.158 -1.203 9.314 1.00 95.88 84 ASP A CA 1
ATOM 651 C C . ASP A 1 84 ? -15.204 0.251 8.823 1.00 95.88 84 ASP A C 1
ATOM 653 O O . ASP A 1 84 ? -15.389 0.521 7.633 1.00 95.88 84 ASP A O 1
ATOM 657 N N . ALA A 1 85 ? -15.005 1.207 9.735 1.00 95.69 85 ALA A N 1
ATOM 658 C CA . ALA A 1 85 ? -14.958 2.628 9.408 1.00 95.69 85 ALA A CA 1
ATOM 659 C C . ALA A 1 85 ? -13.743 2.961 8.529 1.00 95.69 85 ALA A C 1
ATOM 661 O O . ALA A 1 85 ? -13.885 3.652 7.517 1.00 95.69 85 ALA A O 1
ATOM 662 N N . LEU A 1 86 ? -12.558 2.447 8.881 1.00 94.75 86 LEU A N 1
ATOM 663 C CA . LEU A 1 86 ? -11.354 2.633 8.070 1.00 94.75 86 LEU A CA 1
ATOM 664 C C . LEU A 1 86 ? -11.448 1.858 6.755 1.00 94.75 86 LEU A C 1
ATOM 666 O O . LEU A 1 86 ? -11.048 2.394 5.722 1.00 94.75 86 LEU A O 1
ATOM 670 N N . LYS A 1 87 ? -12.042 0.659 6.756 1.00 95.94 87 LYS A N 1
ATOM 671 C CA . LYS A 1 87 ? -12.281 -0.112 5.531 1.00 95.94 87 LYS A CA 1
ATOM 672 C C . LYS A 1 87 ? -13.192 0.635 4.559 1.00 95.94 87 LYS A C 1
ATOM 674 O O . LYS A 1 87 ? -12.820 0.849 3.408 1.00 95.94 87 LYS A O 1
ATOM 679 N N . SER A 1 88 ? -14.327 1.130 5.048 1.00 96.44 88 SER A N 1
ATOM 680 C CA . SER A 1 88 ? -15.255 1.945 4.254 1.00 96.44 88 SER A CA 1
ATOM 681 C C . SER A 1 88 ? -14.576 3.204 3.716 1.00 96.44 88 SER A C 1
ATOM 683 O O . SER A 1 88 ? -14.818 3.620 2.583 1.00 96.44 88 SER A O 1
ATOM 685 N N . LYS A 1 89 ? -13.690 3.815 4.514 1.00 95.88 89 LYS A N 1
ATOM 686 C CA . LYS A 1 89 ? -12.926 4.980 4.076 1.00 95.88 89 LYS A CA 1
ATOM 687 C C . LYS A 1 89 ? -11.952 4.629 2.954 1.00 95.88 89 LYS A C 1
ATOM 689 O O . LYS A 1 89 ? -11.906 5.369 1.975 1.00 95.88 89 LYS A O 1
ATOM 694 N N . TYR A 1 90 ? -11.216 3.524 3.080 1.00 94.50 90 TYR A N 1
ATOM 695 C CA . TYR A 1 90 ? -10.314 3.018 2.043 1.00 94.50 90 TYR A CA 1
ATOM 696 C C . TYR A 1 90 ? -11.057 2.760 0.734 1.00 94.50 90 TYR A C 1
ATOM 698 O O . TYR A 1 90 ? -10.621 3.241 -0.309 1.00 94.50 90 TYR A O 1
ATOM 706 N N . ASP A 1 91 ? -12.205 2.086 0.790 1.00 95.38 91 ASP A N 1
ATOM 707 C CA . ASP A 1 91 ? -12.998 1.769 -0.403 1.00 95.38 91 ASP A CA 1
ATOM 708 C C . ASP A 1 91 ? -13.526 3.034 -1.105 1.00 95.38 91 ASP A C 1
ATOM 710 O O . ASP A 1 91 ? -13.666 3.054 -2.327 1.00 95.38 91 ASP A O 1
ATOM 714 N N . ALA A 1 92 ? -13.763 4.116 -0.355 1.00 96.44 92 ALA A N 1
ATOM 715 C CA . ALA A 1 92 ? -14.228 5.388 -0.901 1.00 96.44 92 ALA A CA 1
ATOM 716 C C . ALA A 1 92 ? -13.120 6.245 -1.541 1.00 96.44 92 ALA A C 1
ATOM 718 O O . ALA A 1 92 ? -13.382 6.943 -2.519 1.00 96.44 92 ALA A O 1
ATOM 719 N N . VAL A 1 93 ? -11.907 6.256 -0.973 1.00 94.00 93 VAL A N 1
ATOM 720 C CA . VAL A 1 93 ? -10.825 7.177 -1.396 1.00 94.00 93 VAL A CA 1
ATOM 721 C C . VAL A 1 93 ? -9.715 6.496 -2.201 1.00 94.00 93 VAL A C 1
ATOM 723 O O . VAL A 1 93 ? -8.965 7.171 -2.907 1.00 94.00 93 VAL A O 1
ATOM 726 N N . GLY A 1 94 ? -9.611 5.170 -2.110 1.00 90.94 94 GLY A N 1
ATOM 727 C CA . GLY A 1 94 ? -8.575 4.364 -2.746 1.00 90.94 94 GLY A CA 1
ATOM 728 C C . GLY A 1 94 ? -7.202 4.445 -2.065 1.00 90.94 94 GLY A C 1
ATOM 729 O O . GLY A 1 94 ? -6.945 5.273 -1.190 1.00 90.94 94 GLY A O 1
ATOM 730 N N . ALA A 1 95 ? -6.288 3.577 -2.505 1.00 87.19 95 ALA A N 1
ATOM 731 C CA . ALA A 1 95 ? -4.972 3.388 -1.890 1.00 87.19 95 ALA A CA 1
ATOM 732 C C . ALA A 1 95 ? -4.081 4.642 -1.890 1.00 87.19 95 ALA A C 1
ATOM 734 O O . ALA A 1 95 ? -3.317 4.840 -0.955 1.00 87.19 95 ALA A O 1
ATOM 735 N N . SER A 1 96 ? -4.181 5.509 -2.903 1.00 84.44 96 SER A N 1
ATOM 736 C CA . SER A 1 96 ? -3.332 6.705 -3.007 1.00 84.44 96 SER A CA 1
ATOM 737 C C . SER A 1 96 ? -3.677 7.781 -1.976 1.00 84.44 96 SER A C 1
ATOM 739 O O . SER A 1 96 ? -2.789 8.480 -1.498 1.00 84.44 96 SER A O 1
ATOM 741 N N . GLN A 1 97 ? -4.957 7.914 -1.624 1.00 88.12 97 GLN A N 1
ATOM 742 C CA . GLN A 1 97 ? -5.442 8.924 -0.681 1.00 88.12 97 GLN A CA 1
ATOM 743 C C . GLN A 1 97 ? -5.682 8.360 0.717 1.00 88.12 97 GLN A C 1
ATOM 745 O O . GLN A 1 97 ? -5.838 9.124 1.663 1.00 88.12 97 GLN A O 1
ATOM 750 N N . PHE A 1 98 ? -5.737 7.038 0.877 1.00 90.56 98 PHE A N 1
ATOM 751 C CA . PHE A 1 98 ? -5.986 6.421 2.173 1.00 90.56 98 PHE A CA 1
ATOM 752 C C . PHE A 1 98 ? -4.939 6.732 3.263 1.00 90.56 98 PHE A C 1
ATOM 754 O O . PHE A 1 98 ? -5.356 6.947 4.403 1.00 90.56 98 PHE A O 1
ATOM 761 N N . PRO A 1 99 ? -3.621 6.808 2.972 1.00 88.12 99 PRO A N 1
ATOM 762 C CA . PRO A 1 99 ? -2.589 7.008 3.989 1.00 88.12 99 PRO A CA 1
ATOM 763 C C . PRO A 1 99 ? -2.824 8.183 4.944 1.00 88.12 99 PRO A C 1
ATOM 765 O O . PRO A 1 99 ? -2.514 8.074 6.125 1.00 88.12 99 PRO A O 1
ATOM 768 N N . GLN A 1 100 ? -3.447 9.270 4.477 1.00 87.56 100 GLN A N 1
ATOM 769 C CA . GLN A 1 100 ? -3.746 10.456 5.296 1.00 87.56 100 GLN A CA 1
ATOM 770 C C . GLN A 1 100 ? -4.796 10.214 6.399 1.00 87.56 100 GLN A C 1
ATOM 772 O O . GLN A 1 100 ? -5.016 11.078 7.243 1.00 87.56 100 GLN A O 1
ATOM 777 N N . PHE A 1 101 ? -5.472 9.061 6.382 1.00 89.19 101 PHE A N 1
ATOM 778 C CA . PHE A 1 101 ? -6.464 8.662 7.384 1.00 89.19 101 PHE A CA 1
ATOM 779 C C . PHE A 1 101 ? -5.918 7.643 8.395 1.00 89.19 101 PHE A C 1
ATOM 781 O O . PHE A 1 101 ? -6.646 7.237 9.304 1.00 89.19 101 PHE A O 1
ATOM 788 N N . ILE A 1 102 ? -4.655 7.225 8.262 1.00 86.00 102 ILE A N 1
ATOM 789 C CA . ILE A 1 102 ? -3.993 6.393 9.267 1.00 86.00 102 ILE A CA 1
ATOM 790 C C . ILE A 1 102 ? -3.730 7.274 10.493 1.00 86.00 102 ILE A C 1
ATOM 792 O O . ILE A 1 102 ? -2.974 8.235 10.437 1.00 86.00 102 ILE A O 1
ATOM 796 N N . THR A 1 103 ? -4.404 6.962 11.598 1.00 80.50 103 THR A N 1
ATOM 797 C CA . THR A 1 103 ? -4.326 7.742 12.844 1.00 80.50 103 THR A CA 1
ATOM 798 C C . THR A 1 103 ? -2.978 7.580 13.550 1.00 80.50 103 THR A C 1
ATOM 800 O O . THR A 1 103 ? -2.370 6.514 13.448 1.00 80.50 103 THR A O 1
ATOM 803 N N . ASP A 1 104 ? -2.640 8.517 14.441 1.00 79.38 104 ASP A N 1
ATOM 804 C CA . ASP A 1 104 ? -1.475 8.454 15.349 1.00 79.38 104 ASP A CA 1
ATOM 805 C C . ASP A 1 104 ? -1.421 7.196 16.233 1.00 79.38 104 ASP A C 1
ATOM 807 O O . ASP A 1 104 ? -0.398 6.873 16.828 1.00 79.38 104 ASP A O 1
ATOM 811 N N . THR A 1 105 ? -2.527 6.455 16.325 1.00 84.62 105 THR A N 1
ATOM 812 C CA . THR A 1 105 ? -2.599 5.191 17.060 1.00 84.62 105 THR A CA 1
ATOM 813 C C . THR A 1 105 ? -2.084 3.974 16.273 1.00 84.62 105 THR A C 1
ATOM 815 O O . THR A 1 105 ? -2.197 2.851 16.774 1.00 84.62 105 THR A O 1
ATOM 818 N N . MET A 1 106 ? -1.578 4.195 15.052 1.00 92.38 106 MET A N 1
ATOM 819 C CA . MET A 1 106 ? -0.889 3.232 14.178 1.00 92.38 106 MET A CA 1
ATOM 820 C C . MET A 1 106 ? 0.394 3.871 13.594 1.00 92.38 106 MET A C 1
ATOM 822 O O . MET A 1 106 ? 0.494 4.102 12.382 1.00 92.38 106 MET A O 1
ATOM 826 N N . PRO A 1 107 ? 1.354 4.258 14.456 1.00 91.44 107 PRO A N 1
ATOM 827 C CA . PRO A 1 107 ? 2.530 5.023 14.048 1.00 91.44 107 PRO A CA 1
ATOM 828 C C . PRO A 1 107 ? 3.464 4.263 13.097 1.00 91.44 107 PRO A C 1
ATOM 830 O O . PRO A 1 107 ? 4.119 4.897 12.263 1.00 91.44 107 PRO A O 1
ATOM 833 N N . GLN A 1 108 ? 3.547 2.933 13.192 1.00 92.38 108 GLN A N 1
ATOM 834 C CA . GLN A 1 108 ? 4.412 2.143 12.314 1.00 92.38 108 GLN A CA 1
ATOM 835 C C . GLN A 1 108 ? 3.850 2.116 10.888 1.00 92.38 108 GLN A C 1
ATOM 837 O O . GLN A 1 108 ? 4.572 2.433 9.946 1.00 92.38 108 GLN A O 1
ATOM 842 N N . LEU A 1 109 ? 2.552 1.848 10.718 1.00 91.06 109 LEU A N 1
ATOM 843 C CA . LEU A 1 109 ? 1.883 1.900 9.414 1.00 91.06 109 LEU A CA 1
ATOM 844 C C . LEU A 1 109 ? 1.914 3.303 8.805 1.00 91.06 109 LEU A C 1
ATOM 846 O O . LEU A 1 109 ? 2.137 3.440 7.602 1.00 91.06 109 LEU A O 1
ATO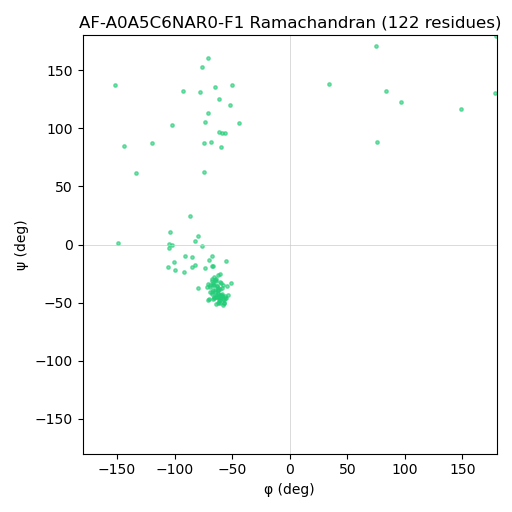M 850 N N . HIS A 1 110 ? 1.738 4.343 9.623 1.00 90.06 110 HIS A N 1
ATOM 851 C CA . HIS A 1 110 ? 1.869 5.725 9.162 1.00 90.06 110 HIS A CA 1
ATOM 852 C C . HIS A 1 110 ? 3.287 6.008 8.638 1.00 90.06 110 HIS A C 1
ATOM 854 O O . HIS A 1 110 ? 3.455 6.573 7.557 1.00 90.06 110 HIS A O 1
ATOM 860 N N . THR A 1 111 ? 4.315 5.573 9.374 1.00 90.06 111 THR A N 1
ATOM 861 C CA . THR A 1 111 ? 5.721 5.736 8.970 1.00 90.06 111 THR A CA 1
ATOM 862 C C . THR A 1 111 ? 6.021 4.988 7.674 1.00 90.06 111 THR A C 1
ATOM 864 O O . THR A 1 111 ? 6.628 5.552 6.767 1.00 90.06 111 THR A O 1
ATOM 867 N N . GLU A 1 112 ? 5.563 3.744 7.552 1.00 88.88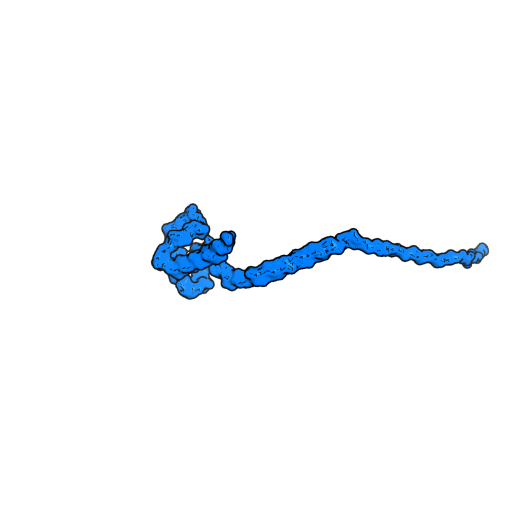 112 GLU A N 1
ATOM 868 C CA . GLU A 1 112 ? 5.732 2.937 6.343 1.00 88.88 112 GLU A CA 1
ATOM 869 C C . GLU A 1 112 ? 5.076 3.595 5.121 1.00 88.88 112 GLU A C 1
ATOM 871 O O . GLU A 1 112 ? 5.693 3.690 4.056 1.00 88.88 112 GLU A O 1
ATOM 876 N N . ALA A 1 113 ? 3.860 4.125 5.278 1.00 86.81 113 ALA A N 1
ATOM 877 C CA . ALA A 1 113 ? 3.176 4.838 4.207 1.00 86.81 113 ALA A CA 1
ATOM 878 C C . ALA A 1 113 ? 3.906 6.136 3.814 1.00 86.81 113 ALA A C 1
ATOM 880 O O . ALA A 1 113 ? 4.057 6.427 2.626 1.00 86.81 113 ALA A O 1
ATOM 881 N N . ALA A 1 114 ? 4.419 6.893 4.788 1.00 86.38 114 ALA A N 1
ATOM 882 C CA . ALA A 1 114 ? 5.205 8.098 4.531 1.00 86.38 114 ALA A CA 1
ATOM 883 C C . ALA A 1 114 ? 6.524 7.787 3.802 1.00 86.38 114 ALA A C 1
ATOM 885 O O . ALA A 1 114 ? 6.870 8.472 2.837 1.00 86.38 114 ALA A O 1
ATOM 886 N N . LEU A 1 115 ? 7.235 6.731 4.214 1.00 86.00 115 LEU A N 1
ATOM 887 C CA . LEU A 1 115 ? 8.446 6.263 3.532 1.00 86.00 115 LEU A CA 1
ATOM 888 C C . LEU A 1 115 ? 8.143 5.874 2.085 1.00 86.00 115 LEU A C 1
ATOM 890 O O . LEU A 1 115 ? 8.866 6.291 1.181 1.00 86.00 115 LEU A O 1
ATOM 894 N N . MET A 1 116 ? 7.051 5.141 1.853 1.00 83.00 116 MET A N 1
ATOM 895 C CA . MET A 1 116 ? 6.610 4.792 0.505 1.00 83.00 116 MET A CA 1
ATOM 896 C C . MET A 1 116 ? 6.370 6.023 -0.364 1.00 83.00 116 MET A C 1
ATOM 898 O O . MET A 1 116 ? 6.899 6.093 -1.471 1.00 83.00 116 MET A O 1
ATOM 902 N N . LEU A 1 117 ? 5.612 7.001 0.130 1.00 80.44 117 LEU A N 1
ATOM 903 C CA . LEU A 1 117 ? 5.338 8.235 -0.608 1.00 80.44 117 LEU A CA 1
ATOM 904 C C . LEU A 1 117 ? 6.627 9.033 -0.877 1.00 80.44 117 LEU A C 1
ATOM 906 O O . LEU A 1 117 ? 6.801 9.575 -1.968 1.00 80.44 117 LEU A O 1
ATOM 910 N N . SER A 1 118 ? 7.564 9.049 0.076 1.00 84.88 118 SER A N 1
ATOM 911 C CA . SER A 1 118 ? 8.848 9.743 -0.070 1.00 84.88 118 SER A CA 1
ATOM 912 C C . SER A 1 118 ? 9.762 9.113 -1.121 1.00 84.88 118 SER A C 1
ATOM 914 O O . SER A 1 118 ? 10.519 9.849 -1.753 1.00 84.88 118 SER A O 1
ATOM 916 N N . MET A 1 119 ? 9.708 7.792 -1.338 1.00 79.56 119 MET A N 1
ATOM 917 C CA . MET A 1 119 ? 10.541 7.124 -2.353 1.00 79.56 119 MET A CA 1
ATOM 918 C C . MET A 1 119 ? 10.271 7.643 -3.773 1.00 79.56 119 MET A C 1
ATOM 920 O O . MET A 1 119 ? 11.158 7.593 -4.624 1.00 79.56 119 MET A O 1
ATOM 924 N N . PHE A 1 120 ? 9.074 8.178 -4.022 1.00 75.94 120 PHE A N 1
ATOM 925 C CA . PHE A 1 120 ? 8.661 8.692 -5.330 1.00 75.94 120 PHE A CA 1
ATOM 926 C C . PHE A 1 120 ? 8.636 10.226 -5.408 1.00 75.94 120 PHE A C 1
ATOM 928 O O . PHE A 1 120 ? 8.388 10.773 -6.477 1.00 75.94 120 PHE A O 1
ATOM 935 N N . GLY A 1 121 ? 8.916 10.935 -4.308 1.00 67.31 121 GLY A N 1
ATOM 936 C CA . GLY A 1 121 ? 8.891 12.403 -4.266 1.00 67.31 121 GLY A CA 1
ATOM 937 C C . GLY A 1 121 ? 10.068 13.078 -4.981 1.00 67.31 121 GLY A C 1
ATOM 938 O O . GLY A 1 121 ? 9.968 14.236 -5.377 1.00 67.31 121 GLY A O 1
ATOM 939 N N . SER A 1 122 ? 11.172 12.358 -5.189 1.00 55.81 122 SER A N 1
ATOM 940 C CA . SER A 1 122 ? 12.420 12.906 -5.740 1.00 55.81 122 SER A CA 1
ATOM 941 C C . SER A 1 122 ? 12.431 13.072 -7.266 1.00 55.81 122 SER A C 1
ATOM 943 O O . SER A 1 122 ? 13.481 13.369 -7.826 1.00 55.81 122 SER A O 1
ATOM 945 N N . THR A 1 123 ? 11.312 12.865 -7.966 1.00 50.75 123 THR A N 1
ATOM 946 C CA . THR A 1 123 ? 11.241 13.003 -9.435 1.00 50.75 123 THR A CA 1
ATOM 947 C C . THR A 1 123 ? 10.951 14.436 -9.907 1.00 50.75 123 THR A C 1
ATOM 949 O O . THR A 1 123 ? 10.398 14.604 -10.993 1.00 50.75 123 THR A O 1
ATOM 952 N N . SER A 1 124 ? 11.271 15.450 -9.094 1.00 38.38 124 SER A N 1
ATOM 953 C CA . SER A 1 124 ? 11.206 16.867 -9.498 1.00 38.38 124 SER A CA 1
ATOM 954 C C . SER A 1 124 ? 12.495 17.319 -10.174 1.00 38.38 124 SER A C 1
ATOM 956 O O . SER A 1 124 ? 13.575 16.891 -9.710 1.00 38.38 124 SER A O 1
#

Mean predicted aligned error: 13.47 Å

Radius of gyration: 33.43 Å; Cα contacts (8 Å, |Δi|>4): 45; chains: 1; bounding box: 49×70×99 Å

Sequence (124 aa):
MLSRIVQGAGPNVEAGHIRPTVRSLGTTAFAEKLCILHSEFTQRFADFDIQKSRFELLSNPFAAEVEKAPTNLQMELIKLQCSDALKSKYDAVGASQFPQFITDTMPQLHTEAALMLSMFGSTS

Secondary structure (DSSP, 8-state):
---------------------TTSHHHHHHHHHHHHHHHHHHHHTTHHHHHHHHHHHHH-TTT--GGGS-HHHHHHHHHHHT-HHHHHHHHHH-TTTGGGG--TT-HHHHHHHHHHHHHTTT--

Foldseek 3Di:
DDDDDDDDDDDDPPPPPPPPPVPVPVVVVVVVVVVVVVVVVCVVCVCVVVCVLLCVCLQCLLPDDLVPDDPLQSVVSVVCNPDPPLVVVCVVPHSVPSLVVSDPVRVVSNVSVVVVVVVPPPPD

Solvent-accessible surface area (backbone atoms only — not comparable to full-atom values): 7790 Å² total; per-residue (Å²): 137,84,85,89,88,89,85,88,83,82,88,79,83,78,74,77,75,77,71,76,75,92,71,49,72,65,57,51,56,52,50,52,53,50,51,52,51,48,51,52,48,52,61,75,48,50,65,48,68,76,44,41,67,59,50,56,35,63,61,40,55,77,78,44,62,54,91,79,42,60,78,87,42,29,67,48,43,51,58,51,57,73,27,67,70,56,48,54,48,34,75,74,57,33,62,90,58,34,60,84,69,54,50,86,91,30,55,60,61,40,50,53,48,51,51,57,56,54,74,65,60,74,83,116

pLDDT: mean 79.53, std 19.24, range [35.12, 96.94]